Protein AF-A0A953FY32-F1 (afdb_monomer_lite)

Structure (mmCIF, N/CA/C/O backbone):
data_AF-A0A953FY32-F1
#
_entry.id   AF-A0A953FY32-F1
#
loop_
_atom_site.group_PDB
_atom_site.id
_atom_site.type_symbol
_atom_site.label_atom_id
_atom_site.label_alt_id
_atom_site.label_comp_id
_atom_site.label_asym_id
_atom_site.label_entity_id
_atom_site.label_seq_id
_atom_site.pdbx_PDB_ins_code
_atom_site.Cartn_x
_atom_site.Cartn_y
_atom_site.Cartn_z
_atom_site.occupancy
_atom_site.B_iso_or_equiv
_atom_site.auth_seq_id
_atom_site.auth_comp_id
_atom_site.auth_asym_id
_atom_site.auth_atom_id
_atom_site.pdbx_PDB_model_num
ATOM 1 N N . MET A 1 1 ? -30.190 31.484 36.144 1.00 45.88 1 MET A N 1
ATOM 2 C CA . MET A 1 1 ? -29.879 30.257 36.912 1.00 45.88 1 MET A CA 1
ATOM 3 C C . MET A 1 1 ? -28.696 29.575 36.238 1.00 45.88 1 MET A C 1
ATOM 5 O O . MET A 1 1 ? -28.769 29.363 35.036 1.00 45.88 1 MET A O 1
ATOM 9 N N . LYS A 1 2 ? -27.579 29.348 36.943 1.00 52.72 2 LYS A N 1
ATOM 10 C CA . LYS A 1 2 ? -26.378 28.696 36.382 1.00 52.72 2 LYS A CA 1
ATOM 11 C C . LYS A 1 2 ? -26.527 27.180 36.569 1.00 52.72 2 LYS A C 1
ATOM 13 O O . LYS A 1 2 ? -26.740 26.757 37.700 1.00 52.72 2 LYS A O 1
ATOM 18 N N . ARG A 1 3 ? -26.485 26.403 35.478 1.00 56.03 3 ARG A N 1
ATOM 19 C CA . ARG A 1 3 ? -26.567 24.930 35.510 1.00 56.03 3 ARG A CA 1
ATOM 20 C C . ARG A 1 3 ? -25.323 24.340 36.175 1.00 56.03 3 ARG A C 1
ATOM 22 O O . ARG A 1 3 ? -24.230 24.892 36.034 1.00 56.03 3 ARG A O 1
ATOM 29 N N . SER A 1 4 ? -25.518 23.257 36.919 1.00 66.94 4 SER A N 1
ATOM 30 C CA . SER A 1 4 ? -24.444 22.520 37.573 1.00 66.94 4 SER A CA 1
ATOM 31 C C . SER A 1 4 ? -23.702 21.685 36.534 1.00 66.94 4 SER A C 1
ATOM 33 O O . SER A 1 4 ? -24.301 21.152 35.605 1.00 66.94 4 SER A O 1
ATOM 35 N N . ILE A 1 5 ? -22.393 21.528 36.706 1.00 65.88 5 ILE A N 1
ATOM 36 C CA . ILE A 1 5 ? -21.555 20.665 35.853 1.00 65.88 5 ILE A CA 1
ATOM 37 C C . ILE A 1 5 ? -21.914 19.175 35.996 1.00 65.88 5 ILE A C 1
ATOM 39 O O . ILE A 1 5 ? -21.437 18.351 35.224 1.00 65.88 5 ILE A O 1
ATOM 43 N N . PHE A 1 6 ? -22.741 18.838 36.988 1.00 70.31 6 PHE A N 1
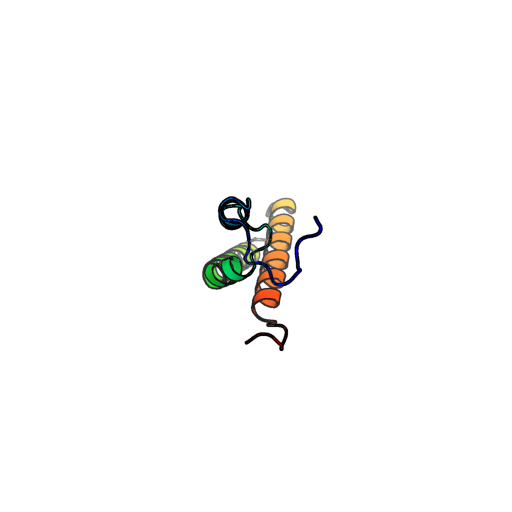ATOM 44 C CA . PHE A 1 6 ? -23.205 17.483 37.279 1.00 70.31 6 PHE A CA 1
ATOM 45 C C . PHE A 1 6 ? -24.615 17.193 36.744 1.00 70.31 6 PHE A C 1
ATOM 47 O O . PHE A 1 6 ? -25.130 16.099 36.968 1.00 70.31 6 PHE A O 1
ATOM 54 N N . ASP A 1 7 ? -25.255 18.151 36.067 1.00 68.44 7 ASP A N 1
ATOM 55 C CA . ASP A 1 7 ? -26.577 17.929 35.483 1.00 68.44 7 ASP A CA 1
ATOM 56 C C . ASP A 1 7 ? -26.473 17.008 34.247 1.00 68.44 7 ASP A C 1
ATOM 58 O O . ASP A 1 7 ? -25.548 17.157 33.440 1.00 68.44 7 ASP A O 1
ATOM 62 N N . PRO A 1 8 ? -27.406 16.053 34.062 1.00 63.59 8 PRO A N 1
ATOM 63 C CA . PRO A 1 8 ? -27.405 15.170 32.901 1.00 63.59 8 PRO A CA 1
ATOM 64 C C . PRO A 1 8 ? -27.609 15.965 31.596 1.00 63.59 8 PRO A C 1
ATOM 66 O O . PRO A 1 8 ? -28.362 16.945 31.579 1.00 63.59 8 PRO A O 1
ATOM 69 N N . PRO A 1 9 ? -26.959 15.561 30.487 1.00 61.62 9 PRO A N 1
ATOM 70 C CA . PRO A 1 9 ? -27.035 16.288 29.225 1.00 61.62 9 PRO A CA 1
ATOM 71 C C . PRO A 1 9 ? -28.462 16.296 28.653 1.00 61.62 9 PRO A C 1
ATOM 73 O O . PRO A 1 9 ? -29.200 15.316 28.727 1.00 61.62 9 PRO A O 1
ATOM 76 N N . GLU A 1 10 ? -28.848 17.432 28.074 1.00 64.31 10 GLU A N 1
ATOM 77 C CA . GLU A 1 10 ? -30.204 17.712 27.591 1.00 64.31 10 GLU A CA 1
ATOM 78 C C . GLU A 1 10 ? -30.575 16.816 26.388 1.00 64.31 10 GLU A C 1
ATOM 80 O O . GLU A 1 10 ? -29.778 16.641 25.463 1.00 64.31 10 GLU A O 1
ATOM 85 N N . ALA A 1 11 ? -31.796 16.260 26.380 1.00 56.19 11 ALA A N 1
ATOM 86 C CA . ALA A 1 11 ? -32.262 15.236 25.426 1.00 56.19 11 ALA A CA 1
ATOM 87 C C . ALA A 1 11 ? -32.338 15.691 23.947 1.00 56.19 11 ALA A C 1
ATOM 89 O O . ALA A 1 11 ? -32.529 14.867 23.058 1.00 56.19 11 ALA A O 1
ATOM 90 N N . PHE A 1 12 ? -32.140 16.987 23.683 1.00 57.34 12 PHE A N 1
ATOM 91 C CA . PHE A 1 12 ? -32.004 17.582 22.347 1.00 57.34 12 PHE A CA 1
ATOM 92 C C . PHE A 1 12 ? -30.656 18.293 22.159 1.00 57.34 12 PHE A C 1
ATOM 94 O O . PHE A 1 12 ? -30.531 19.214 21.352 1.00 57.34 12 PHE A O 1
ATOM 101 N N . SER A 1 13 ? -29.618 17.894 22.898 1.00 58.44 13 SER A N 1
ATOM 102 C CA . SER A 1 13 ? -28.264 18.308 22.537 1.00 58.44 13 SER A CA 1
ATOM 103 C C . SER A 1 13 ? -27.967 17.779 21.133 1.00 58.44 13 SER A C 1
ATOM 105 O O . SER A 1 13 ? -28.293 16.640 20.819 1.00 58.44 13 SER A O 1
ATOM 107 N N . LEU A 1 14 ? -27.336 18.577 20.272 1.00 53.50 14 LEU A N 1
ATOM 108 C CA . LEU A 1 14 ? -26.916 18.188 18.913 1.00 53.50 14 LEU A CA 1
ATOM 109 C C . LEU A 1 14 ? -25.874 17.040 18.894 1.00 53.50 14 LEU A C 1
ATOM 111 O O . LEU A 1 14 ? -25.309 16.715 17.852 1.00 53.50 14 LEU A O 1
ATOM 115 N N . SER A 1 15 ? -25.625 16.409 20.043 1.00 56.56 15 SER A N 1
ATOM 116 C CA . SER A 1 15 ? -24.703 15.299 20.251 1.00 56.56 15 SER A CA 1
ATOM 117 C C . SER A 1 15 ? -24.993 14.069 19.366 1.00 56.56 15 SER A C 1
ATOM 119 O O . SER A 1 15 ? -24.037 13.541 18.796 1.00 56.56 15 SER A O 1
ATOM 121 N N . PRO A 1 16 ? -26.257 13.652 19.111 1.00 56.94 16 PRO A N 1
ATOM 122 C CA . PRO A 1 16 ? -26.539 12.540 18.202 1.00 56.94 16 PRO A CA 1
AT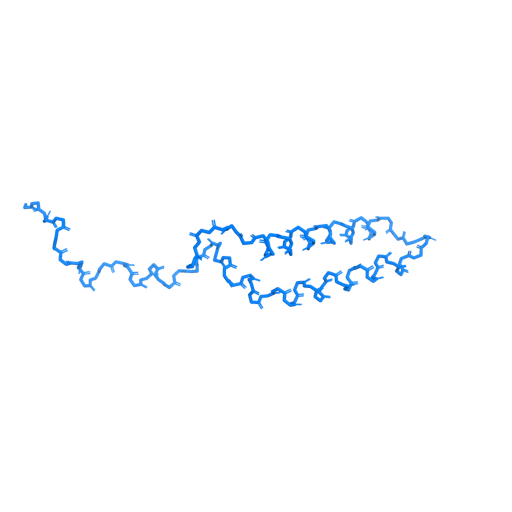OM 123 C C . PRO A 1 16 ? -26.171 12.855 16.747 1.00 56.94 16 PRO A C 1
ATOM 125 O O . PRO A 1 16 ? -25.754 11.966 16.012 1.00 56.94 16 PRO A O 1
ATOM 128 N N . LEU A 1 17 ? -26.289 14.121 16.325 1.00 55.97 17 LEU A N 1
ATOM 129 C CA . LEU A 1 17 ? -25.930 14.545 14.969 1.00 55.97 17 LEU A CA 1
ATOM 130 C C . LEU A 1 17 ? -24.413 14.585 14.774 1.00 55.97 17 LEU A C 1
ATOM 132 O O . LEU A 1 17 ? -23.936 14.205 13.709 1.00 55.97 17 LEU A O 1
ATOM 136 N N . LEU A 1 18 ? -23.646 14.959 15.805 1.00 57.34 18 LEU A N 1
ATOM 137 C CA . LEU A 1 18 ? -22.180 14.899 15.773 1.00 57.34 18 LEU A CA 1
ATOM 138 C C . LEU A 1 18 ? -21.651 13.461 15.638 1.00 57.34 18 LEU A C 1
ATOM 140 O O . LEU A 1 18 ? -20.611 13.265 15.015 1.00 57.34 18 LEU A O 1
ATOM 144 N N . ALA A 1 19 ? -22.370 12.460 16.157 1.00 58.31 19 ALA A N 1
ATOM 145 C CA . ALA A 1 19 ? -22.032 11.044 15.973 1.00 58.31 19 ALA A CA 1
ATOM 146 C C . ALA A 1 19 ? -22.269 10.540 14.535 1.00 58.31 19 ALA A C 1
ATOM 148 O O . ALA A 1 19 ? -21.671 9.547 14.123 1.00 58.31 19 ALA A O 1
ATOM 149 N N . LEU A 1 20 ? -23.126 11.223 13.768 1.00 55.84 20 LEU A N 1
ATOM 150 C CA . LEU A 1 20 ? -23.416 10.911 12.365 1.00 55.84 20 LEU A CA 1
ATOM 151 C C . LEU A 1 20 ? -22.516 11.672 11.387 1.00 55.84 20 LEU A C 1
ATOM 153 O O . LEU A 1 20 ? -22.476 11.334 10.202 1.00 55.84 20 LEU A O 1
ATOM 157 N N . LEU A 1 21 ? -21.790 12.693 11.853 1.00 58.38 21 LEU A N 1
ATOM 158 C CA . LEU A 1 21 ? -20.842 13.399 11.004 1.00 58.38 21 LEU A CA 1
ATOM 159 C C . LEU A 1 21 ? -19.642 12.487 10.717 1.00 58.38 21 LEU A C 1
ATOM 161 O O . LEU A 1 21 ? -19.051 11.934 11.649 1.00 58.38 21 LEU A O 1
ATOM 165 N N . PRO A 1 22 ? -19.233 12.334 9.446 1.00 53.97 22 PRO A N 1
ATOM 166 C CA . PRO A 1 22 ? -18.024 11.597 9.122 1.00 53.97 22 PRO A CA 1
ATOM 167 C C . PRO A 1 22 ? -16.831 12.253 9.828 1.00 53.97 22 PRO A C 1
ATOM 169 O O . PRO A 1 22 ? -16.453 13.385 9.527 1.00 53.97 22 PRO A O 1
ATOM 172 N N . GLN A 1 23 ? -16.238 11.536 10.785 1.00 61.28 23 GLN A N 1
ATOM 173 C CA . GLN A 1 23 ? -15.042 11.993 11.484 1.00 61.28 23 GLN A CA 1
ATOM 174 C C . GLN A 1 23 ? -13.864 12.006 10.509 1.00 61.28 23 GLN A C 1
ATOM 176 O O . GLN A 1 23 ? -13.303 10.969 10.142 1.00 61.28 23 GLN A O 1
ATOM 181 N N . LYS A 1 24 ? -13.497 13.212 10.072 1.00 57.84 24 LYS A N 1
ATOM 182 C CA . LYS A 1 24 ? -12.287 13.461 9.293 1.00 57.84 24 LYS A CA 1
ATOM 183 C C . LYS A 1 24 ? -11.084 12.942 10.087 1.00 57.84 24 LYS A C 1
ATOM 185 O O . LYS A 1 24 ? -10.803 13.448 11.166 1.00 57.84 24 LYS A O 1
ATOM 190 N N . GLY A 1 25 ? -10.383 11.946 9.546 1.00 60.59 25 GLY A N 1
ATOM 191 C CA . GLY A 1 25 ? -9.193 11.372 10.184 1.00 60.59 25 GLY A CA 1
ATOM 192 C C . GLY A 1 25 ? -9.446 10.160 11.085 1.00 60.59 25 GLY A C 1
ATOM 193 O O . GLY A 1 25 ? -8.605 9.864 11.925 1.00 60.59 25 GLY A O 1
ATOM 194 N N . GLN A 1 26 ? -10.561 9.437 10.924 1.00 66.62 26 GLN A N 1
ATOM 195 C CA . GLN A 1 26 ? -10.763 8.155 11.608 1.00 66.62 26 GLN A CA 1
ATOM 196 C C . GLN A 1 26 ? -9.799 7.078 11.059 1.00 66.62 26 GLN A C 1
ATOM 198 O O . GLN A 1 26 ? -10.152 6.291 10.181 1.00 66.62 26 GLN A O 1
ATOM 203 N N . LEU A 1 27 ? -8.562 7.072 11.574 1.00 65.94 27 LEU A N 1
ATOM 204 C CA . LEU A 1 27 ? -7.452 6.197 11.165 1.00 65.94 27 LEU A CA 1
ATOM 205 C C . LEU A 1 27 ? -7.749 4.700 11.347 1.00 65.94 27 LEU A C 1
ATOM 207 O O . LEU A 1 27 ? -7.202 3.882 10.617 1.00 65.94 27 LEU A O 1
ATOM 211 N N . SER A 1 28 ? -8.678 4.332 12.233 1.00 68.69 28 SER A N 1
ATOM 212 C CA . SER A 1 28 ? -9.107 2.937 12.418 1.00 68.69 28 SER A CA 1
ATOM 213 C C . SER A 1 28 ? -9.764 2.332 11.172 1.00 68.69 28 SER A C 1
ATOM 215 O O . SER A 1 28 ? -9.689 1.129 10.946 1.00 68.69 28 SER A O 1
ATOM 217 N N . LYS A 1 29 ? -10.356 3.157 10.296 1.00 69.81 29 LYS A N 1
ATOM 218 C CA . LYS A 1 29 ? -10.848 2.705 8.981 1.00 69.81 29 LYS A CA 1
ATOM 219 C C . LYS A 1 29 ? -9.728 2.504 7.960 1.00 69.81 29 LYS A C 1
ATOM 221 O O . LYS A 1 29 ? -9.965 1.918 6.914 1.00 69.81 29 LYS A O 1
ATOM 226 N N . LEU A 1 30 ? -8.528 3.014 8.228 1.00 70.62 30 LEU A N 1
ATOM 227 C CA . LEU A 1 30 ? -7.366 2.816 7.367 1.00 70.62 30 LEU A CA 1
ATOM 228 C C . LEU A 1 30 ? -6.695 1.467 7.659 1.00 70.62 30 LEU A C 1
ATOM 230 O O . LEU A 1 30 ? -6.232 0.808 6.732 1.00 70.62 30 LEU A O 1
ATOM 234 N N . GLU A 1 31 ? -6.731 1.009 8.915 1.00 77.19 31 GLU A N 1
ATOM 235 C CA . GLU A 1 31 ? -6.268 -0.330 9.307 1.00 77.19 31 GLU A CA 1
ATOM 236 C C . GLU A 1 31 ? -7.038 -1.441 8.582 1.00 77.19 31 GLU A C 1
ATOM 238 O O . GLU A 1 31 ? -6.436 -2.410 8.118 1.00 7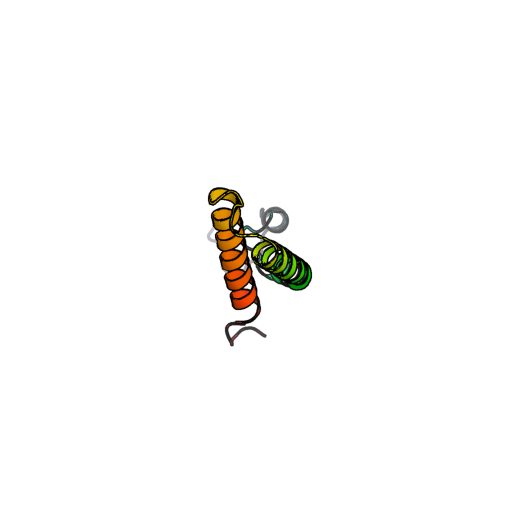7.19 31 GLU A O 1
ATOM 243 N N . THR A 1 32 ? -8.353 -1.283 8.397 1.00 81.25 32 THR A N 1
ATOM 244 C CA . THR A 1 32 ? -9.171 -2.257 7.650 1.00 81.25 32 THR A CA 1
ATOM 245 C C . THR A 1 32 ? -8.816 -2.313 6.163 1.00 81.25 32 THR A C 1
ATOM 247 O O . THR A 1 32 ? -9.082 -3.314 5.500 1.00 81.25 32 THR A O 1
ATOM 250 N N . LEU A 1 33 ? -8.177 -1.264 5.639 1.00 82.62 33 LEU A N 1
ATOM 251 C CA . LEU A 1 33 ? -7.705 -1.177 4.261 1.00 82.62 33 LEU A CA 1
ATOM 252 C C . LEU A 1 33 ? -6.235 -1.591 4.107 1.00 82.62 33 LEU A C 1
ATOM 254 O O . LEU A 1 33 ? -5.743 -1.605 2.980 1.00 82.62 33 LEU A O 1
ATOM 258 N N . SER A 1 34 ? -5.543 -1.967 5.189 1.00 84.75 34 SER A N 1
ATOM 259 C CA . SER A 1 34 ? -4.124 -2.363 5.177 1.00 84.75 34 SER A CA 1
ATOM 260 C C . SER A 1 34 ? -3.811 -3.421 4.114 1.00 84.75 34 SER A C 1
ATOM 262 O O . SER A 1 34 ? -2.901 -3.231 3.311 1.00 84.75 34 SER A O 1
ATOM 264 N N . ALA A 1 35 ? -4.622 -4.479 4.024 1.00 84.62 35 ALA A N 1
ATOM 265 C CA . ALA A 1 35 ? -4.472 -5.525 3.012 1.00 84.62 35 ALA A CA 1
ATOM 266 C C . ALA A 1 35 ? -4.613 -4.982 1.578 1.00 84.62 35 ALA A C 1
ATOM 268 O O . ALA A 1 35 ? -3.843 -5.342 0.689 1.00 84.62 35 ALA A O 1
ATOM 269 N N . SER A 1 36 ? -5.563 -4.067 1.349 1.00 87.94 36 SER A N 1
ATOM 270 C CA . SER A 1 36 ? -5.748 -3.429 0.040 1.00 87.94 36 SER A CA 1
ATOM 271 C C . SER A 1 36 ? -4.597 -2.485 -0.309 1.00 87.94 36 SER A C 1
ATOM 273 O O . SER A 1 36 ? -4.220 -2.388 -1.478 1.00 87.94 36 SER A O 1
ATOM 275 N N . LEU A 1 37 ? -4.052 -1.772 0.678 1.00 88.56 37 LEU A N 1
ATOM 276 C CA . LEU A 1 37 ? -2.906 -0.879 0.512 1.00 88.56 37 LEU A CA 1
ATOM 277 C C . LEU A 1 37 ? -1.634 -1.677 0.207 1.00 88.56 37 LEU A C 1
ATOM 279 O O . LEU A 1 37 ? -0.882 -1.296 -0.687 1.00 88.56 37 LEU A O 1
ATOM 283 N N . PHE A 1 38 ? -1.445 -2.818 0.872 1.00 90.75 38 PHE A N 1
ATOM 284 C CA . PHE A 1 38 ? -0.335 -3.733 0.618 1.00 90.75 38 PHE A CA 1
ATOM 285 C C . PHE A 1 38 ? -0.415 -4.344 -0.786 1.00 90.75 38 PHE A C 1
ATOM 287 O O . PHE A 1 38 ? 0.534 -4.240 -1.558 1.00 90.75 38 PHE A O 1
ATOM 294 N N . ALA A 1 39 ? -1.584 -4.856 -1.185 1.00 91.38 39 ALA A N 1
ATOM 295 C CA . ALA A 1 39 ? -1.791 -5.381 -2.536 1.00 91.38 39 ALA A CA 1
ATOM 296 C C . ALA A 1 39 ? -1.542 -4.318 -3.624 1.00 91.38 39 ALA A C 1
ATOM 298 O O . ALA A 1 39 ? -1.026 -4.611 -4.706 1.00 91.38 39 ALA A O 1
ATOM 299 N N . ARG A 1 40 ? -1.899 -3.054 -3.352 1.00 92.75 40 ARG A N 1
ATOM 300 C CA . ARG A 1 40 ? -1.604 -1.940 -4.260 1.00 92.75 40 ARG A CA 1
ATOM 301 C C . ARG A 1 40 ? -0.105 -1.641 -4.315 1.00 92.75 40 ARG A C 1
ATOM 303 O O . ARG A 1 40 ? 0.408 -1.417 -5.408 1.00 92.75 40 ARG A O 1
ATOM 310 N N . TYR A 1 41 ? 0.579 -1.657 -3.174 1.00 92.56 41 TYR A N 1
ATOM 311 C CA . TYR A 1 41 ? 2.023 -1.452 -3.086 1.00 92.56 41 TYR A CA 1
ATOM 312 C C . TYR A 1 41 ? 2.804 -2.504 -3.883 1.00 92.56 41 TYR A C 1
ATOM 314 O O . TYR A 1 41 ? 3.677 -2.144 -4.676 1.00 92.56 41 TYR A O 1
ATOM 322 N N . GLU A 1 42 ? 2.451 -3.784 -3.747 1.00 92.25 42 GLU A N 1
ATOM 323 C CA . GLU A 1 42 ? 3.072 -4.869 -4.515 1.00 92.25 42 GLU A CA 1
ATOM 324 C C . GLU A 1 42 ? 2.861 -4.687 -6.017 1.00 92.25 42 GLU A C 1
ATOM 326 O O . GLU A 1 42 ? 3.809 -4.785 -6.794 1.00 92.25 42 GLU A O 1
ATOM 331 N N . ARG A 1 43 ? 1.640 -4.326 -6.432 1.00 93.06 43 ARG A N 1
ATOM 332 C CA . ARG A 1 43 ? 1.336 -4.062 -7.843 1.00 93.06 43 ARG A CA 1
ATOM 333 C C . ARG A 1 43 ? 2.174 -2.918 -8.408 1.00 93.06 43 ARG A C 1
ATOM 335 O O . ARG A 1 43 ? 2.726 -3.056 -9.492 1.00 93.06 43 ARG A O 1
ATOM 342 N N . VAL A 1 44 ? 2.273 -1.794 -7.697 1.00 92.44 44 VAL A N 1
ATOM 343 C CA . VAL A 1 44 ? 3.079 -0.640 -8.139 1.00 92.44 44 VAL A CA 1
ATOM 344 C C . VAL A 1 44 ? 4.564 -1.002 -8.195 1.00 92.44 44 VAL A C 1
ATOM 346 O O . VAL A 1 44 ? 5.263 -0.583 -9.112 1.00 92.44 44 VAL A O 1
ATOM 349 N N . THR A 1 45 ? 5.035 -1.817 -7.253 1.00 90.75 45 THR A N 1
ATOM 350 C CA . THR A 1 45 ? 6.418 -2.309 -7.233 1.00 90.75 45 THR A CA 1
ATOM 351 C C . THR A 1 45 ? 6.705 -3.234 -8.417 1.00 90.75 45 THR A C 1
ATOM 353 O O . THR A 1 45 ? 7.742 -3.087 -9.057 1.00 90.75 45 THR A O 1
ATOM 356 N N . GLY A 1 46 ? 5.771 -4.126 -8.760 1.00 90.06 46 GLY A N 1
ATOM 357 C CA . GLY A 1 46 ? 5.856 -4.955 -9.965 1.00 90.06 46 GLY A CA 1
ATOM 358 C C . GLY A 1 46 ? 5.905 -4.110 -11.237 1.00 90.06 46 GLY A C 1
ATOM 359 O O . GLY A 1 46 ? 6.809 -4.279 -12.046 1.00 90.06 46 GLY A O 1
ATOM 360 N N . LEU A 1 47 ? 5.019 -3.116 -11.355 1.00 89.50 47 LEU A N 1
ATOM 361 C CA . LEU A 1 47 ? 5.009 -2.190 -12.492 1.00 89.50 47 LEU A CA 1
ATOM 362 C C . LEU A 1 47 ? 6.319 -1.399 -12.620 1.00 89.50 47 LEU A C 1
ATOM 364 O O . LEU A 1 47 ? 6.788 -1.193 -13.732 1.00 89.50 47 LEU A O 1
ATOM 368 N N . LEU A 1 48 ? 6.929 -0.978 -11.507 1.00 87.94 48 LEU A N 1
ATOM 369 C CA . LEU A 1 48 ? 8.248 -0.334 -11.521 1.00 87.94 48 LEU A CA 1
ATOM 370 C C . LEU A 1 48 ? 9.363 -1.280 -11.981 1.00 87.94 48 LEU A C 1
ATOM 372 O O . LEU A 1 48 ? 10.275 -0.836 -12.667 1.00 87.94 48 LEU A O 1
ATOM 376 N N . GLY A 1 49 ? 9.290 -2.565 -11.630 1.00 84.31 49 GLY A N 1
ATOM 377 C CA . GLY A 1 49 ? 10.245 -3.576 -12.094 1.00 84.31 49 GLY A CA 1
ATOM 378 C C . GLY A 1 49 ? 10.075 -3.958 -13.570 1.00 84.31 49 GLY A C 1
ATOM 379 O O . GLY A 1 49 ? 11.049 -4.317 -14.225 1.00 84.31 49 GLY A O 1
ATOM 380 N N . GLU A 1 50 ? 8.854 -3.868 -14.098 1.00 86.12 50 GLU A N 1
ATOM 381 C CA . GLU A 1 50 ? 8.518 -4.165 -15.500 1.00 86.12 50 GLU A CA 1
ATOM 382 C C . GLU A 1 50 ? 8.775 -2.988 -16.450 1.00 86.12 50 GLU A C 1
ATOM 384 O O . GLU A 1 50 ? 8.797 -3.157 -17.673 1.00 86.12 50 GLU A O 1
ATOM 389 N N . ILE A 1 51 ? 8.978 -1.788 -15.904 1.00 84.62 51 ILE A N 1
ATOM 390 C CA . ILE A 1 51 ? 9.355 -0.614 -16.677 1.00 84.62 51 ILE A CA 1
ATOM 391 C C . ILE A 1 51 ? 10.742 -0.834 -17.293 1.00 84.62 51 ILE A C 1
ATOM 393 O O . ILE A 1 51 ? 11.782 -0.750 -16.643 1.00 84.62 51 ILE A O 1
ATOM 397 N N . ALA A 1 52 ? 10.748 -1.120 -18.594 1.00 71.94 52 ALA A N 1
ATOM 398 C CA . ALA A 1 52 ? 11.963 -1.201 -19.388 1.00 71.94 52 ALA A CA 1
ATOM 399 C C . ALA A 1 52 ? 12.572 0.194 -19.613 1.00 71.94 52 ALA A C 1
ATOM 401 O O . ALA A 1 52 ? 11.857 1.193 -19.741 1.00 71.94 52 ALA A O 1
ATOM 402 N N . ALA A 1 53 ? 13.900 0.245 -19.751 1.00 63.75 53 ALA A N 1
ATOM 403 C CA . ALA A 1 53 ? 14.632 1.446 -20.147 1.00 63.75 53 ALA A CA 1
ATOM 404 C C . ALA A 1 53 ? 14.104 1.967 -21.501 1.00 63.75 53 ALA A C 1
ATOM 406 O O . ALA A 1 53 ? 14.394 1.397 -22.551 1.00 63.75 53 ALA A O 1
ATOM 407 N N . GLY A 1 54 ? 13.281 3.020 -21.467 1.00 64.19 54 GLY A N 1
ATOM 408 C CA . GLY A 1 54 ? 12.587 3.570 -22.641 1.00 64.19 54 GLY A CA 1
ATOM 409 C C . GLY A 1 54 ? 11.118 3.941 -22.409 1.00 64.19 54 GLY A C 1
ATOM 410 O O . GLY A 1 54 ? 10.505 4.574 -23.267 1.00 64.19 54 GLY A O 1
ATOM 411 N N . SER A 1 55 ? 10.541 3.588 -21.260 1.00 75.06 55 SER A N 1
ATOM 412 C CA . SER A 1 55 ? 9.224 4.076 -20.836 1.00 75.06 55 SER A CA 1
ATOM 413 C C . SER A 1 55 ? 9.212 5.584 -20.566 1.00 75.06 55 SER A C 1
ATOM 415 O O . SER A 1 55 ? 10.246 6.185 -20.278 1.00 75.06 55 SER A O 1
ATOM 417 N N . SER A 1 56 ? 8.018 6.189 -20.575 1.00 83.19 56 SER A N 1
ATOM 418 C CA . SER A 1 56 ? 7.851 7.602 -20.219 1.00 83.19 56 SER A CA 1
ATOM 419 C C . SER A 1 56 ? 8.429 7.893 -18.821 1.00 83.19 56 SER A C 1
ATOM 421 O O . SER A 1 56 ? 7.944 7.311 -17.844 1.00 83.19 56 SER A O 1
ATOM 423 N N . PRO A 1 57 ? 9.397 8.823 -18.689 1.00 84.94 57 PRO A N 1
ATOM 424 C CA . PRO A 1 57 ? 9.991 9.176 -17.394 1.00 84.94 57 PRO A CA 1
ATOM 425 C C . PRO A 1 57 ? 8.952 9.756 -16.423 1.00 84.94 57 PRO A C 1
ATOM 427 O O . PRO A 1 57 ? 9.095 9.680 -15.201 1.00 84.94 57 PRO A O 1
ATOM 430 N N . GLU A 1 58 ? 7.860 10.309 -16.953 1.00 88.81 58 GLU A N 1
ATOM 431 C CA . GLU A 1 58 ? 6.739 10.790 -16.154 1.00 88.81 58 GLU A CA 1
ATOM 432 C C . GLU A 1 58 ? 5.994 9.637 -15.466 1.00 88.81 58 GLU A C 1
ATOM 434 O O . GLU A 1 58 ? 5.613 9.751 -14.301 1.00 88.81 58 GLU A O 1
ATOM 439 N N . LEU A 1 59 ? 5.815 8.510 -16.159 1.00 88.12 59 LEU A N 1
ATOM 440 C CA . LEU A 1 59 ? 5.128 7.339 -15.619 1.00 88.12 59 LEU A CA 1
ATOM 441 C C . LEU A 1 59 ? 5.955 6.681 -14.509 1.00 88.12 59 LEU A C 1
ATOM 443 O O . LEU A 1 59 ? 5.414 6.392 -13.442 1.00 88.12 59 LEU A O 1
ATOM 447 N N . GLU A 1 60 ? 7.265 6.545 -14.716 1.00 89.88 60 GLU A N 1
ATOM 448 C CA . GLU A 1 60 ? 8.205 6.074 -13.692 1.00 89.88 60 GLU A CA 1
ATOM 449 C C . GLU A 1 60 ? 8.176 6.982 -12.453 1.00 89.88 60 GLU A C 1
ATOM 451 O O . GLU A 1 60 ? 8.003 6.515 -11.325 1.00 89.88 60 GLU A O 1
ATOM 456 N N . THR A 1 61 ? 8.230 8.303 -12.659 1.00 90.69 61 THR A N 1
ATOM 457 C CA . THR A 1 61 ? 8.161 9.283 -11.566 1.00 90.69 61 THR A CA 1
ATOM 458 C C . THR A 1 61 ? 6.851 9.167 -10.784 1.00 90.69 61 THR A C 1
ATOM 460 O O . THR A 1 61 ? 6.849 9.22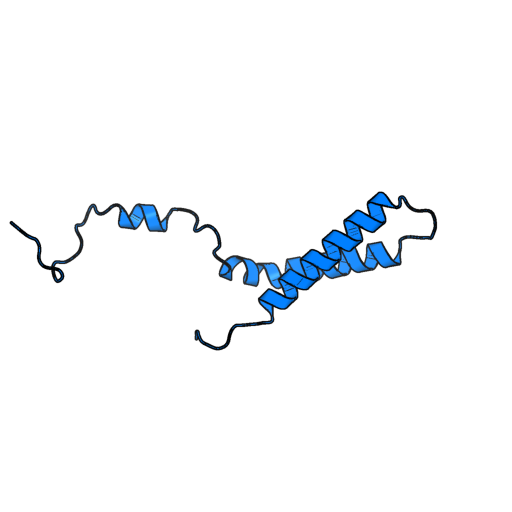8 -9.551 1.00 90.69 61 THR A O 1
ATOM 463 N N . ARG A 1 62 ? 5.716 9.005 -11.474 1.00 91.88 62 ARG A N 1
ATOM 464 C CA . ARG A 1 62 ? 4.403 8.864 -10.828 1.00 91.88 62 ARG A CA 1
ATOM 465 C C . ARG A 1 62 ? 4.315 7.583 -10.004 1.00 91.88 62 ARG A C 1
ATOM 467 O O . ARG A 1 62 ? 3.885 7.655 -8.854 1.00 91.88 62 ARG A O 1
ATOM 474 N N . LEU A 1 63 ? 4.759 6.452 -10.548 1.00 91.56 63 LEU A N 1
ATOM 475 C CA . LEU A 1 63 ? 4.737 5.173 -9.837 1.00 91.56 63 LEU A CA 1
ATOM 476 C C . LEU A 1 63 ? 5.709 5.158 -8.656 1.00 91.56 63 LEU A C 1
ATOM 478 O O . LEU A 1 63 ? 5.343 4.685 -7.586 1.00 91.56 63 LEU A O 1
ATOM 482 N N . SER A 1 64 ? 6.892 5.761 -8.790 1.00 91.88 64 SER A N 1
ATOM 483 C CA . SER A 1 64 ? 7.845 5.910 -7.683 1.00 91.88 64 SER A CA 1
ATOM 484 C C . SER A 1 64 ? 7.268 6.746 -6.532 1.00 91.88 64 SER A C 1
ATOM 486 O O . SER A 1 64 ? 7.407 6.401 -5.355 1.00 91.88 64 SER A O 1
ATOM 488 N N . ARG A 1 65 ? 6.549 7.834 -6.844 1.00 93.81 65 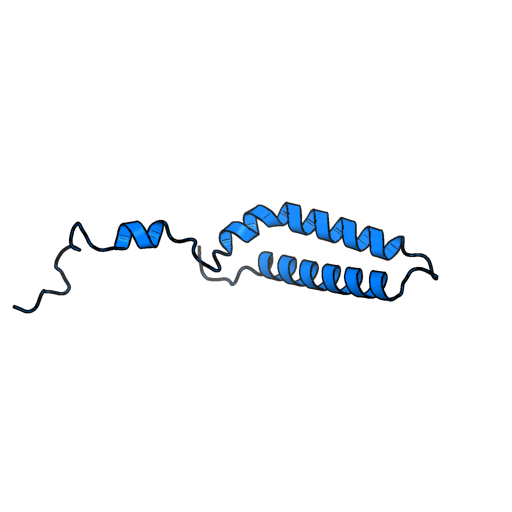ARG A N 1
ATOM 489 C CA . ARG A 1 65 ? 5.848 8.639 -5.828 1.00 93.81 65 ARG A CA 1
ATOM 490 C C . ARG A 1 65 ? 4.729 7.854 -5.152 1.00 93.81 65 ARG A C 1
ATOM 492 O O . ARG A 1 65 ? 4.608 7.907 -3.930 1.00 93.81 65 ARG A O 1
ATOM 499 N N . GLU A 1 66 ? 3.933 7.125 -5.929 1.00 93.19 66 GLU A N 1
ATOM 500 C CA . GLU A 1 66 ? 2.858 6.284 -5.401 1.00 93.19 66 GLU A CA 1
ATOM 501 C C . GLU A 1 66 ? 3.409 5.176 -4.493 1.00 93.19 66 GLU A C 1
ATOM 503 O O . GLU A 1 66 ? 2.911 4.991 -3.384 1.00 93.19 66 GLU A O 1
ATOM 508 N N . GLN A 1 67 ? 4.487 4.507 -4.908 1.00 94.06 67 GLN A N 1
ATOM 509 C CA . GLN A 1 67 ? 5.171 3.484 -4.121 1.00 94.06 67 GLN A CA 1
ATOM 510 C C . GLN A 1 67 ? 5.677 4.039 -2.784 1.00 94.06 67 GLN A C 1
ATOM 512 O O . GLN A 1 67 ? 5.448 3.429 -1.740 1.00 94.06 67 GLN A O 1
ATOM 517 N N . ASN A 1 68 ? 6.343 5.199 -2.801 1.00 92.56 68 ASN A N 1
ATOM 518 C CA . ASN A 1 68 ? 6.863 5.830 -1.586 1.00 92.56 68 ASN A CA 1
ATOM 519 C C . ASN A 1 68 ? 5.739 6.240 -0.626 1.00 92.56 68 ASN A C 1
ATOM 521 O O . ASN A 1 68 ? 5.857 6.022 0.578 1.00 92.56 68 ASN A O 1
ATOM 525 N N . MET A 1 69 ? 4.641 6.788 -1.152 1.00 93.94 69 MET A N 1
ATOM 526 C CA . MET A 1 69 ? 3.471 7.148 -0.351 1.00 93.94 69 MET A CA 1
ATOM 527 C C . MET A 1 69 ? 2.835 5.911 0.292 1.00 93.94 69 MET A C 1
ATOM 529 O O . MET A 1 69 ? 2.592 5.907 1.496 1.00 93.94 69 MET A O 1
ATOM 533 N N . LEU A 1 70 ? 2.635 4.837 -0.476 1.00 90.25 70 LEU A N 1
ATOM 534 C CA . LEU A 1 70 ? 2.083 3.585 0.042 1.00 90.25 70 LEU A CA 1
ATOM 535 C C . LEU A 1 70 ? 2.990 2.952 1.100 1.00 90.25 70 LEU A C 1
ATOM 537 O O . LEU A 1 70 ? 2.486 2.513 2.131 1.00 90.25 70 LEU A O 1
ATOM 541 N N . ARG A 1 71 ? 4.315 2.960 0.892 1.00 91.31 71 ARG A N 1
ATOM 542 C CA . ARG A 1 71 ? 5.282 2.489 1.894 1.00 91.31 71 ARG A CA 1
ATOM 543 C C . ARG A 1 71 ? 5.127 3.258 3.203 1.00 91.31 71 ARG A C 1
ATOM 545 O O . ARG A 1 71 ? 4.978 2.639 4.247 1.00 91.31 71 ARG A O 1
ATOM 552 N N . GLN A 1 72 ? 5.100 4.587 3.138 1.00 89.88 72 GLN A N 1
ATOM 553 C CA . GLN A 1 72 ? 4.982 5.434 4.324 1.00 89.88 72 GLN A CA 1
ATOM 554 C C . GLN A 1 72 ? 3.656 5.213 5.068 1.00 89.88 72 GLN A C 1
ATOM 556 O O . GLN A 1 72 ? 3.637 5.143 6.294 1.00 89.88 72 GLN A O 1
ATOM 561 N N . VAL A 1 73 ? 2.547 5.054 4.340 1.00 86.94 73 VAL A N 1
ATOM 562 C CA . VAL A 1 73 ? 1.245 4.740 4.945 1.00 86.94 73 VAL A CA 1
ATOM 563 C C . VAL A 1 73 ? 1.264 3.368 5.623 1.00 86.94 73 VAL A C 1
ATOM 565 O O . VAL A 1 73 ? 0.772 3.238 6.739 1.00 86.94 73 VAL A O 1
ATOM 568 N N . LEU A 1 74 ? 1.844 2.349 4.985 1.00 86.94 74 LEU A N 1
ATOM 569 C CA . LEU A 1 74 ? 1.963 1.007 5.565 1.00 86.94 74 LEU A CA 1
ATOM 570 C C . LEU A 1 74 ? 2.890 0.989 6.790 1.00 86.94 74 LEU A C 1
ATOM 572 O O . LEU A 1 74 ? 2.586 0.319 7.773 1.00 86.94 74 LEU A O 1
ATOM 576 N N . GLU A 1 75 ? 3.980 1.757 6.767 1.00 87.25 75 GLU A N 1
ATOM 577 C CA . GLU A 1 75 ? 4.856 1.961 7.925 1.00 87.25 75 GLU A CA 1
ATOM 578 C C . GLU A 1 75 ? 4.103 2.622 9.082 1.00 87.25 75 GLU A C 1
ATOM 580 O O . GLU A 1 75 ? 4.191 2.146 10.209 1.00 87.25 75 GLU A O 1
ATOM 585 N N . TRP A 1 76 ? 3.299 3.657 8.825 1.00 85.00 76 TRP A N 1
ATOM 586 C CA . TRP A 1 76 ? 2.463 4.282 9.855 1.00 85.00 76 TRP A CA 1
ATOM 587 C C . TRP A 1 76 ? 1.400 3.347 10.428 1.00 85.00 76 TRP A C 1
ATOM 589 O O . TRP A 1 76 ? 1.103 3.434 11.614 1.00 85.00 76 TRP A O 1
ATOM 599 N N . LEU A 1 77 ? 0.841 2.447 9.617 1.00 81.00 77 LEU A N 1
ATOM 600 C CA . LEU A 1 77 ? -0.094 1.428 10.102 1.00 81.00 77 LEU A CA 1
ATOM 601 C C . LEU A 1 77 ? 0.605 0.344 10.944 1.00 81.00 77 LEU A C 1
ATOM 603 O O . LEU A 1 77 ? -0.026 -0.244 11.821 1.00 81.00 77 LEU A O 1
ATOM 607 N N . ASN A 1 78 ? 1.896 0.090 10.704 1.00 75.62 78 ASN A N 1
ATOM 608 C CA . ASN A 1 78 ? 2.700 -0.871 11.466 1.00 75.62 78 ASN A CA 1
ATOM 609 C C . ASN A 1 78 ? 3.355 -0.267 12.721 1.00 75.62 78 ASN A C 1
ATOM 611 O O . ASN A 1 78 ? 3.581 -0.987 13.693 1.00 75.62 78 ASN A O 1
ATOM 615 N N . ILE A 1 79 ? 3.640 1.037 12.740 1.00 59.88 79 ILE A N 1
ATOM 616 C CA . ILE A 1 79 ? 4.068 1.764 13.940 1.00 59.88 79 ILE A CA 1
ATOM 617 C C . ILE A 1 79 ? 2.809 2.095 14.744 1.00 59.88 79 ILE A C 1
ATOM 619 O O . ILE A 1 79 ? 2.244 3.181 14.638 1.00 59.88 79 ILE A O 1
ATOM 623 N N . LYS A 1 80 ? 2.353 1.150 15.569 1.00 56.97 80 LYS A N 1
ATOM 624 C CA . LYS A 1 80 ? 1.387 1.470 16.623 1.00 56.97 80 LYS A CA 1
ATOM 625 C C . LYS A 1 80 ? 2.122 2.305 17.675 1.00 56.97 80 LYS A C 1
ATOM 627 O O . LYS A 1 80 ? 3.071 1.783 18.260 1.00 56.97 80 LYS A O 1
ATOM 632 N N . PRO A 1 81 ? 1.753 3.575 17.929 1.00 49.09 81 PRO A N 1
ATOM 633 C CA . PRO A 1 81 ? 2.282 4.276 19.087 1.00 49.09 81 PRO A CA 1
ATOM 634 C C . PRO A 1 81 ? 1.860 3.486 20.328 1.00 49.09 81 PRO A C 1
ATOM 636 O O . PRO A 1 81 ? 0.669 3.326 20.598 1.00 49.09 81 PRO A O 1
ATOM 639 N N . GLU A 1 82 ? 2.839 2.927 21.036 1.00 46.75 82 GLU A N 1
ATOM 640 C CA . GLU A 1 82 ? 2.613 2.264 22.315 1.00 46.75 82 GLU A CA 1
ATOM 641 C C . GLU A 1 82 ? 1.875 3.234 23.247 1.00 46.75 82 GLU A C 1
ATOM 643 O O . GLU A 1 82 ? 2.383 4.315 23.551 1.00 46.75 82 GLU A O 1
ATOM 648 N N . GLY A 1 83 ? 0.653 2.881 23.664 1.00 53.59 83 GLY A N 1
ATOM 649 C CA . GLY A 1 83 ? -0.079 3.674 24.654 1.00 53.59 83 GLY A CA 1
ATOM 650 C C . GLY A 1 83 ? -1.606 3.701 24.591 1.00 53.59 83 GLY A C 1
ATOM 651 O O . GLY A 1 83 ? -2.188 4.402 25.412 1.00 53.59 83 GLY A O 1
ATOM 652 N N . GLN A 1 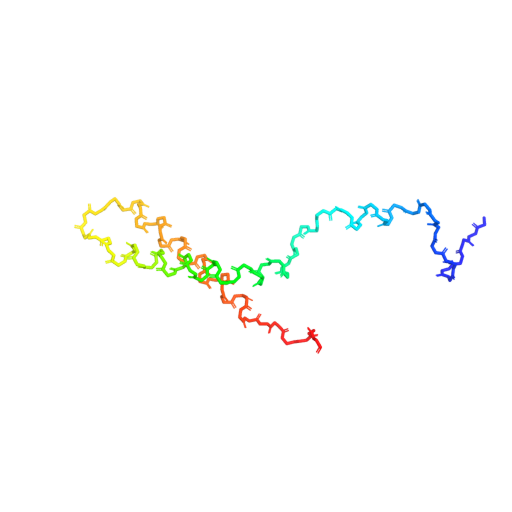84 ? -2.282 2.986 23.682 1.00 44.12 84 GLN A N 1
ATOM 653 C CA . GLN A 1 84 ? -3.745 2.814 23.747 1.00 44.12 84 GLN A CA 1
ATOM 654 C C . GLN A 1 84 ? -4.183 1.407 23.313 1.00 44.12 84 GLN A C 1
ATOM 656 O O . GLN A 1 84 ? -4.544 1.189 22.158 1.00 44.12 84 GLN A O 1
ATOM 661 N N . ALA A 1 85 ? -4.146 0.470 24.261 1.00 35.78 85 ALA A N 1
ATOM 662 C CA . ALA A 1 85 ? -5.127 -0.602 24.453 1.00 35.78 85 ALA A CA 1
ATOM 663 C C . ALA A 1 85 ? -4.950 -1.169 25.867 1.00 35.78 85 ALA A C 1
ATOM 665 O O . ALA A 1 85 ? -3.797 -1.526 26.200 1.00 35.78 85 ALA A O 1
#

Foldseek 3Di:
DDDDPPDDDDPPDCVVVVVVPPPDPPCVVVLVCLVVLVVVLVVLVVVLVVDDDPDDVVSNVVSVVSNVVSVVSNVVSVPDPPDDD

pLDDT: mean 74.41, std 15.82, range [35.78, 94.06]

Sequence (85 aa):
MKRSIFDPPEAFSLSPLLALLPQKGQLSKLETLSASLFARYERVTGLLGEIAAGSSPELETRLSREQNMLRQVLEWLNIKPEGQA

Radius of gyration: 22.51 Å; chains: 1; bounding box: 47×36×60 Å

Secondary structure (DSSP, 8-state):
-PPPTTSPPPTT-SHHHHHHS--TT-THHHHTTHHHHHHHHHHHHHHHHH--TTS-HHHHHHHHHHHHHHHHHHHHHH---TT--